Protein AF-A0A9D8XYC5-F1 (afdb_monomer_lite)

Structure (mmCIF, N/CA/C/O backbone):
data_AF-A0A9D8XYC5-F1
#
_entry.id   AF-A0A9D8XYC5-F1
#
loop_
_atom_site.group_PDB
_atom_site.id
_atom_site.type_symbol
_atom_site.label_atom_id
_atom_site.label_alt_id
_atom_site.label_comp_id
_atom_site.label_asym_id
_atom_site.label_entity_id
_atom_site.label_seq_id
_atom_site.pdbx_PDB_ins_code
_atom_site.Cartn_x
_atom_site.Cartn_y
_atom_site.Cartn_z
_atom_site.occupancy
_atom_site.B_iso_or_equiv
_atom_site.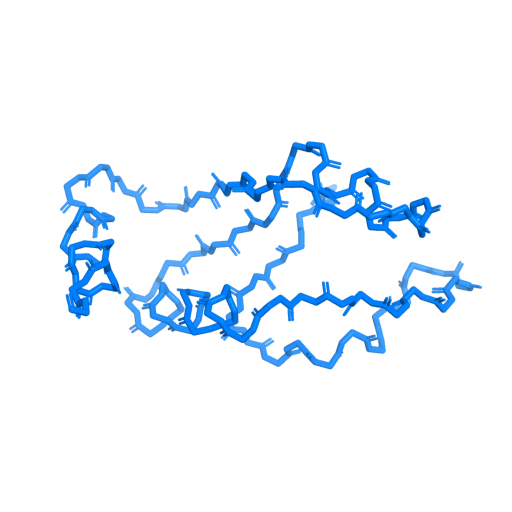auth_seq_id
_atom_site.auth_comp_id
_atom_site.auth_asym_id
_atom_site.auth_atom_id
_atom_site.pdbx_PDB_model_num
ATOM 1 N N . MET A 1 1 ? -7.240 18.319 -10.453 1.00 33.91 1 MET A N 1
ATOM 2 C CA . MET A 1 1 ? -5.886 17.725 -10.521 1.00 33.91 1 MET A CA 1
ATOM 3 C C . MET A 1 1 ? -5.843 16.465 -9.658 1.00 33.91 1 MET A C 1
ATOM 5 O O . MET A 1 1 ? -5.610 16.562 -8.460 1.00 33.91 1 ME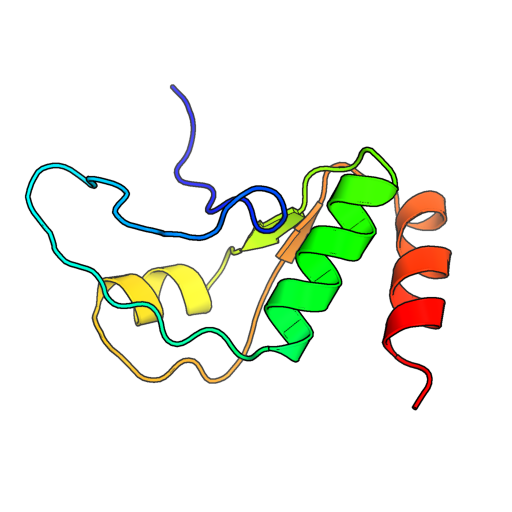T A O 1
ATOM 9 N N . ARG A 1 2 ? -6.158 15.288 -10.217 1.00 37.09 2 ARG A N 1
ATOM 10 C CA . ARG A 1 2 ? -6.036 14.012 -9.488 1.00 37.09 2 ARG A CA 1
ATOM 11 C C . ARG A 1 2 ? -4.600 13.520 -9.670 1.00 37.09 2 ARG A C 1
ATOM 13 O O . ARG A 1 2 ? -4.218 13.150 -10.773 1.00 37.09 2 ARG A O 1
ATOM 20 N N . ARG A 1 3 ? -3.792 13.667 -8.617 1.00 39.28 3 ARG A N 1
ATOM 21 C CA . ARG A 1 3 ? -2.375 13.276 -8.567 1.00 39.28 3 ARG A CA 1
ATOM 22 C C . ARG A 1 3 ? -2.250 11.774 -8.858 1.00 39.28 3 ARG A C 1
ATOM 24 O O . ARG A 1 3 ? -3.112 11.015 -8.425 1.00 39.28 3 ARG A O 1
ATOM 31 N N . GLY A 1 4 ? -1.226 11.383 -9.621 1.00 41.09 4 GLY A N 1
ATOM 32 C CA . GLY A 1 4 ? -1.004 10.031 -10.152 1.00 41.09 4 GLY A CA 1
ATOM 33 C C . GLY A 1 4 ? -0.766 8.966 -9.080 1.00 41.09 4 GLY A C 1
ATOM 34 O O . GLY A 1 4 ? 0.359 8.532 -8.873 1.00 41.09 4 GLY A O 1
ATOM 35 N N . CYS A 1 5 ? -1.837 8.564 -8.405 1.00 45.09 5 CYS A N 1
ATOM 36 C CA . CYS A 1 5 ? -1.856 7.546 -7.366 1.00 45.09 5 CYS A CA 1
ATOM 37 C C . CYS A 1 5 ? -2.459 6.267 -7.948 1.00 45.09 5 CYS A C 1
ATOM 39 O O . CYS A 1 5 ? -3.622 6.272 -8.365 1.00 45.09 5 CYS A O 1
ATOM 41 N N . LEU A 1 6 ? -1.690 5.178 -7.988 1.00 54.81 6 LEU A N 1
ATOM 42 C CA . LEU A 1 6 ? -2.216 3.884 -8.408 1.00 54.81 6 LEU A CA 1
ATOM 43 C C . LEU A 1 6 ? -2.955 3.250 -7.225 1.00 54.81 6 LEU A C 1
ATOM 45 O O . LEU A 1 6 ? -2.321 2.749 -6.300 1.00 54.81 6 LEU A O 1
ATOM 49 N N . ARG A 1 7 ? -4.291 3.310 -7.235 1.00 55.44 7 ARG A N 1
ATOM 50 C CA . ARG A 1 7 ? -5.131 2.755 -6.165 1.00 55.44 7 ARG A CA 1
ATOM 51 C C . ARG A 1 7 ? -5.188 1.230 -6.273 1.00 55.44 7 ARG A C 1
ATOM 53 O O . ARG A 1 7 ? -5.664 0.700 -7.275 1.00 55.44 7 ARG A O 1
ATOM 60 N N . VAL A 1 8 ? -4.735 0.539 -5.234 1.00 56.31 8 VAL A N 1
ATOM 61 C CA . VAL A 1 8 ? -4.762 -0.924 -5.134 1.00 56.31 8 VAL A CA 1
ATOM 62 C C . VAL A 1 8 ? -5.991 -1.289 -4.301 1.00 56.31 8 VAL A C 1
ATOM 64 O O . VAL A 1 8 ? -6.070 -0.883 -3.148 1.00 56.31 8 VAL A O 1
ATOM 67 N N . GLY A 1 9 ? -6.982 -1.979 -4.877 1.00 48.22 9 GLY A N 1
ATOM 68 C CA . GLY A 1 9 ? -8.121 -2.477 -4.085 1.00 48.22 9 GLY A CA 1
ATOM 69 C C . GLY A 1 9 ? -9.463 -2.648 -4.795 1.00 48.22 9 GLY A C 1
ATOM 70 O O . GLY A 1 9 ? -10.299 -3.403 -4.322 1.00 48.22 9 GLY A O 1
ATOM 71 N N . ALA A 1 10 ? -9.690 -2.042 -5.960 1.00 42.12 10 ALA A N 1
ATOM 72 C CA . ALA A 1 10 ? -10.920 -2.288 -6.713 1.00 42.12 10 ALA A CA 1
ATOM 73 C C . ALA A 1 10 ? -10.599 -2.406 -8.199 1.00 42.12 10 ALA A C 1
ATOM 75 O O . ALA A 1 10 ? -10.408 -1.411 -8.893 1.00 42.12 10 ALA A O 1
ATOM 76 N N . ARG A 1 11 ? -10.544 -3.653 -8.683 1.00 41.34 11 ARG A N 1
ATOM 77 C CA . ARG A 1 11 ? -10.405 -3.987 -10.105 1.00 41.34 11 ARG A CA 1
ATOM 78 C C . ARG A 1 11 ? -9.085 -3.504 -10.715 1.00 41.34 11 ARG A C 1
ATOM 80 O O . ARG A 1 11 ? -9.073 -2.735 -11.673 1.00 41.34 11 ARG A O 1
ATOM 87 N N . LEU A 1 12 ? -7.965 -4.054 -10.248 1.00 41.91 12 LEU A N 1
ATOM 88 C CA . LEU A 1 12 ? -6.700 -3.975 -10.981 1.00 41.91 12 LEU A CA 1
ATOM 89 C C . LEU A 1 12 ? -6.723 -4.927 -12.201 1.00 41.91 12 LEU A C 1
ATOM 91 O O . LEU A 1 12 ? -5.943 -5.861 -12.322 1.00 41.91 12 LEU A O 1
ATOM 95 N N . LYS A 1 13 ? -7.639 -4.687 -13.146 1.00 36.19 13 LYS A N 1
ATOM 96 C CA . LYS A 1 13 ? -7.306 -4.846 -14.562 1.00 36.19 13 LYS A CA 1
ATOM 97 C C . LYS A 1 13 ? -6.813 -3.473 -14.981 1.00 36.19 13 LYS A C 1
ATOM 99 O O . LYS A 1 13 ? -7.625 -2.644 -15.383 1.00 36.19 13 LYS A O 1
ATOM 104 N N . ILE A 1 14 ? -5.515 -3.196 -14.863 1.00 42.84 14 ILE A N 1
ATOM 105 C CA . ILE A 1 14 ? -4.95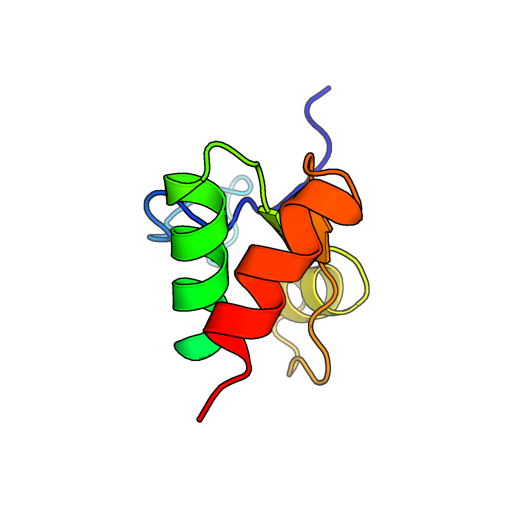0 -2.005 -15.512 1.00 42.84 14 ILE A CA 1
ATOM 106 C C . ILE A 1 14 ? -4.885 -2.312 -17.011 1.00 42.84 14 ILE A C 1
ATOM 108 O O . ILE A 1 14 ? -3.850 -2.607 -17.583 1.00 42.84 14 ILE A O 1
ATOM 112 N N . PHE A 1 15 ? -6.055 -2.265 -17.641 1.00 35.72 15 PHE A N 1
ATOM 113 C CA . PHE A 1 15 ? -6.235 -1.700 -18.970 1.00 35.72 15 PHE A CA 1
ATOM 114 C C . PHE A 1 15 ? -6.568 -0.213 -18.739 1.00 35.72 15 PHE A C 1
ATOM 116 O O . PHE A 1 15 ? -7.642 0.281 -19.064 1.00 35.72 15 PHE A O 1
ATOM 123 N N . GLY A 1 16 ? -5.697 0.466 -17.988 1.00 34.59 16 GLY A N 1
ATOM 124 C CA . GLY A 1 16 ? -5.872 1.838 -17.534 1.00 34.59 16 GLY A CA 1
ATOM 125 C C . GLY A 1 16 ? -4.947 2.726 -18.336 1.00 34.59 16 GLY A C 1
ATOM 126 O O . GLY A 1 16 ? -3.769 2.833 -18.022 1.00 34.59 16 GLY A O 1
ATOM 127 N N . LEU A 1 17 ? -5.513 3.305 -19.386 1.00 37.50 17 LEU A N 1
ATOM 128 C CA . LEU A 1 17 ? -4.948 4.314 -20.265 1.00 37.50 17 LEU A CA 1
ATOM 129 C C . LEU A 1 17 ? -4.298 5.454 -19.439 1.00 37.50 17 LEU A C 1
ATOM 131 O O . LEU A 1 17 ? -4.956 6.425 -19.077 1.00 37.50 17 LEU A O 1
ATOM 135 N N . LEU A 1 18 ? -2.996 5.382 -19.155 1.00 44.25 18 LEU A N 1
ATOM 136 C CA . LEU A 1 18 ? -2.189 6.578 -19.384 1.00 44.25 18 LEU A CA 1
ATOM 137 C C . LEU A 1 18 ? -2.192 6.691 -20.903 1.00 44.25 18 LEU A C 1
ATOM 139 O O . LEU A 1 18 ? -1.586 5.828 -21.530 1.00 44.25 18 LEU A O 1
ATOM 143 N N . GLU A 1 19 ? -3.000 7.597 -21.464 1.00 37.97 19 GLU A N 1
ATOM 144 C CA . GLU A 1 19 ? -3.105 7.915 -22.903 1.00 37.97 19 GLU A CA 1
ATOM 145 C C . GLU A 1 19 ? -1.984 7.257 -23.745 1.00 37.97 19 GLU A C 1
ATOM 147 O O . GLU A 1 19 ? -0.880 7.787 -23.852 1.00 37.97 19 GLU A O 1
ATOM 152 N N . GLY A 1 20 ? -2.237 6.050 -24.273 1.00 39.81 20 GLY A N 1
ATOM 153 C CA . GLY A 1 20 ? -1.354 5.376 -25.234 1.00 39.81 20 GLY A CA 1
ATOM 154 C C . GLY A 1 20 ? -0.202 4.485 -24.733 1.00 39.81 20 GLY A C 1
ATOM 155 O O . GLY A 1 20 ? 0.532 3.996 -25.589 1.00 39.81 20 GLY A O 1
ATOM 156 N N . VAL A 1 21 ? -0.019 4.204 -23.432 1.00 42.97 21 VAL A N 1
ATOM 157 C CA . VAL A 1 21 ? 1.081 3.320 -22.963 1.00 42.97 21 VAL A CA 1
ATOM 158 C C . VAL A 1 21 ? 0.552 1.993 -22.389 1.00 42.97 21 VAL A C 1
ATOM 160 O O . VAL A 1 21 ? -0.060 1.997 -21.319 1.00 42.97 21 VAL A O 1
ATOM 163 N N . PRO A 1 22 ? 0.780 0.834 -23.042 1.00 45.31 22 PRO A N 1
ATOM 164 C CA . PRO A 1 22 ? 0.453 -0.467 -22.464 1.00 45.31 22 PRO A CA 1
ATOM 165 C C . PRO A 1 22 ? 1.484 -0.823 -21.387 1.00 45.31 22 PRO A C 1
ATOM 167 O O . PRO A 1 22 ? 2.562 -1.331 -21.687 1.00 45.31 22 PRO A O 1
ATOM 170 N N . VAL A 1 23 ? 1.162 -0.544 -20.123 1.00 50.50 23 VAL A N 1
ATOM 171 C CA . VAL A 1 23 ? 2.011 -0.909 -18.982 1.00 50.50 23 VAL A CA 1
ATOM 172 C C . VAL A 1 23 ? 1.477 -2.185 -18.339 1.00 50.50 23 VAL A C 1
ATOM 174 O O . VAL A 1 23 ? 0.459 -2.185 -17.646 1.00 50.50 23 VAL A O 1
ATOM 177 N N . TRP A 1 24 ? 2.154 -3.302 -18.595 1.00 54.06 24 TRP A N 1
ATOM 178 C CA . TRP A 1 24 ? 1.870 -4.574 -17.938 1.00 54.06 24 TRP A CA 1
ATOM 179 C C . TRP A 1 24 ? 2.586 -4.594 -16.589 1.00 54.06 24 TRP A C 1
ATOM 181 O O . TRP A 1 24 ? 3.767 -4.925 -16.505 1.00 54.06 24 TRP A O 1
ATOM 191 N N . PHE A 1 25 ? 1.891 -4.204 -15.524 1.00 63.75 25 PHE A N 1
ATOM 192 C CA . PHE A 1 25 ? 2.474 -4.228 -14.188 1.00 63.75 25 PHE A CA 1
ATOM 193 C C . PHE A 1 25 ? 2.415 -5.639 -13.601 1.00 63.75 25 PHE A C 1
ATOM 195 O O . PHE A 1 25 ? 1.341 -6.187 -13.358 1.00 63.75 25 PHE A O 1
ATOM 202 N N . GLN A 1 26 ? 3.586 -6.220 -13.353 1.00 69.38 26 GLN A N 1
ATOM 203 C CA . GLN A 1 26 ? 3.727 -7.432 -12.554 1.00 69.38 26 GLN A CA 1
ATOM 204 C C . GLN A 1 26 ? 3.713 -7.022 -11.077 1.00 69.38 26 GLN A C 1
ATOM 206 O O . GLN A 1 26 ? 4.729 -6.611 -10.519 1.00 69.38 26 GLN A O 1
ATOM 211 N N . ILE A 1 27 ? 2.534 -7.069 -10.459 1.00 76.62 27 ILE A N 1
ATOM 212 C CA . ILE A 1 27 ? 2.371 -6.855 -9.018 1.00 76.62 27 ILE A CA 1
ATOM 213 C C . ILE A 1 27 ? 2.186 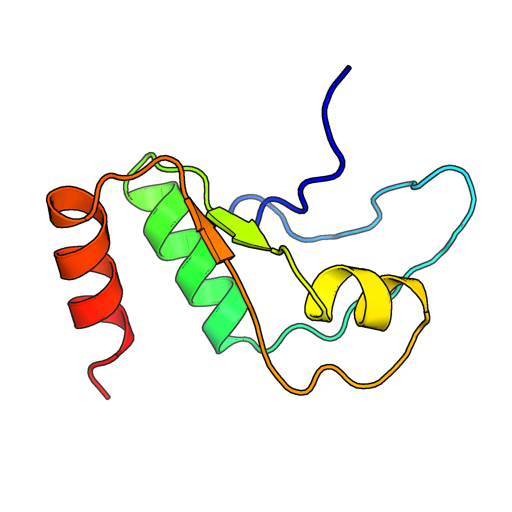-8.216 -8.355 1.00 76.62 27 ILE A C 1
ATOM 215 O O . ILE A 1 27 ? 1.408 -9.043 -8.829 1.00 76.62 27 ILE A O 1
ATOM 219 N N . LYS A 1 28 ? 2.923 -8.446 -7.267 1.00 83.50 28 LYS A N 1
ATOM 220 C CA . LYS A 1 28 ? 2.852 -9.686 -6.494 1.00 83.50 28 LYS A CA 1
ATOM 221 C C . LYS A 1 28 ? 1.431 -9.924 -5.932 1.00 83.50 28 LYS A C 1
ATOM 223 O O . LYS A 1 28 ? 0.797 -8.952 -5.508 1.00 83.50 28 LYS A O 1
ATOM 228 N N . PRO A 1 29 ? 0.920 -11.171 -5.895 1.00 84.50 29 PRO A N 1
ATOM 229 C CA . PRO A 1 29 ? -0.419 -11.471 -5.373 1.00 84.50 29 PRO A CA 1
ATOM 230 C C . PRO A 1 29 ? -0.660 -10.976 -3.940 1.00 84.50 29 PRO A C 1
ATOM 232 O O . PRO A 1 29 ? -1.744 -10.492 -3.629 1.00 84.50 29 PRO A O 1
ATOM 235 N N . GLU A 1 30 ? 0.362 -11.011 -3.088 1.00 88.06 30 GLU A N 1
ATOM 236 C CA . GLU A 1 30 ? 0.299 -10.572 -1.690 1.00 88.06 30 GLU A CA 1
ATOM 237 C C . GLU A 1 30 ? 0.011 -9.065 -1.586 1.00 88.06 30 GLU A C 1
ATOM 239 O O . GLU A 1 30 ? -0.701 -8.610 -0.693 1.00 88.06 30 GLU A O 1
ATOM 244 N N . ILE A 1 31 ? 0.507 -8.279 -2.547 1.00 88.12 31 ILE A N 1
ATOM 245 C CA . ILE A 1 31 ? 0.252 -6.836 -2.635 1.00 88.12 31 ILE A CA 1
ATOM 246 C C . ILE A 1 31 ? -1.176 -6.551 -3.110 1.00 88.12 31 ILE A C 1
ATOM 248 O O . ILE A 1 31 ? -1.814 -5.600 -2.653 1.00 88.12 31 ILE A O 1
ATOM 252 N N . MET A 1 32 ? -1.695 -7.380 -4.017 1.00 86.44 32 MET A N 1
ATOM 253 C CA . MET A 1 32 ? -3.091 -7.298 -4.448 1.00 86.44 32 MET A CA 1
ATOM 254 C C . MET A 1 32 ? -4.040 -7.572 -3.280 1.00 86.44 32 MET A C 1
ATOM 256 O O . MET A 1 32 ? -4.961 -6.788 -3.048 1.00 86.44 32 MET A O 1
ATOM 260 N N . GLN A 1 33 ? -3.758 -8.621 -2.505 1.00 90.00 33 GLN A N 1
ATOM 261 C CA . GLN A 1 33 ? -4.497 -8.958 -1.290 1.00 90.00 33 GLN A CA 1
ATOM 262 C C . GLN A 1 33 ? -4.480 -7.804 -0.280 1.00 90.00 33 GLN A C 1
ATOM 264 O O . GLN A 1 33 ? -5.526 -7.443 0.254 1.00 90.00 33 GLN A O 1
ATOM 269 N N . LEU A 1 34 ? -3.320 -7.177 -0.056 1.00 92.06 34 LEU A N 1
ATOM 270 C CA . LEU A 1 34 ? -3.207 -6.025 0.838 1.00 92.06 34 LEU A CA 1
ATOM 271 C C . LEU A 1 34 ? -4.134 -4.875 0.408 1.00 92.06 34 LEU A C 1
ATOM 273 O O . LEU A 1 34 ? -4.850 -4.308 1.234 1.00 92.06 34 LEU A O 1
ATOM 277 N N . GLY A 1 35 ? -4.176 -4.559 -0.889 1.00 90.81 35 GLY A N 1
ATOM 278 C CA . GLY A 1 35 ? -5.091 -3.544 -1.414 1.00 90.81 35 GLY A CA 1
ATOM 279 C C . GLY A 1 35 ? -6.565 -3.886 -1.201 1.00 90.81 35 GLY A C 1
ATOM 280 O O . GLY A 1 35 ? -7.351 -3.014 -0.829 1.00 90.81 35 GLY A O 1
ATOM 281 N N . GLU A 1 36 ? -6.950 -5.150 -1.384 1.00 89.56 36 GLU A N 1
ATOM 282 C CA . GLU A 1 36 ? -8.313 -5.612 -1.098 1.00 89.56 36 GLU A CA 1
ATOM 283 C C . GLU A 1 36 ? -8.655 -5.496 0.391 1.00 89.56 36 GLU A C 1
ATOM 285 O O . GLU A 1 36 ? -9.744 -5.035 0.729 1.00 89.56 36 GLU A O 1
ATOM 290 N N . MET A 1 37 ? -7.727 -5.831 1.292 1.00 94.19 37 MET A N 1
ATOM 291 C CA . MET A 1 37 ? -7.934 -5.694 2.738 1.00 94.19 37 MET A CA 1
ATOM 292 C C . MET A 1 37 ? -8.192 -4.239 3.147 1.00 94.19 37 MET A C 1
ATOM 294 O O . MET A 1 37 ? -9.138 -3.972 3.890 1.00 94.19 37 MET A O 1
ATOM 298 N N . PHE A 1 38 ? -7.409 -3.290 2.626 1.00 93.50 38 PHE A N 1
ATOM 299 C CA . PHE A 1 38 ? -7.633 -1.862 2.874 1.00 93.50 38 PHE A CA 1
ATOM 300 C C . PHE A 1 38 ? -8.949 -1.367 2.260 1.00 93.50 38 PHE A C 1
ATOM 302 O O . PHE A 1 38 ? -9.699 -0.650 2.923 1.00 93.50 38 PHE A O 1
ATOM 309 N N . SER A 1 39 ? -9.273 -1.798 1.036 1.00 89.69 39 SER A N 1
ATOM 310 C CA . SER A 1 39 ? -10.530 -1.436 0.372 1.00 89.69 39 SER A CA 1
ATOM 311 C C . SER A 1 39 ? -11.752 -1.959 1.130 1.00 89.69 39 SER A C 1
ATOM 313 O O . SER A 1 39 ? -12.725 -1.227 1.307 1.00 89.69 39 SER A O 1
ATOM 315 N N . ASN A 1 40 ? -11.704 -3.201 1.617 1.00 91.50 40 ASN A N 1
ATOM 316 C CA . ASN A 1 40 ? -12.773 -3.805 2.416 1.00 91.50 40 ASN A CA 1
ATOM 317 C C . ASN A 1 40 ? -12.947 -3.107 3.771 1.00 91.50 40 ASN A C 1
ATOM 319 O O . ASN A 1 40 ? -14.061 -3.034 4.285 1.00 91.50 40 ASN A O 1
ATOM 323 N N . ALA A 1 41 ? -11.869 -2.551 4.326 1.00 93.25 41 ALA A N 1
ATOM 324 C CA . ALA A 1 41 ? -11.905 -1.716 5.523 1.00 93.25 41 ALA A CA 1
ATOM 325 C C . ALA A 1 41 ? -12.352 -0.262 5.252 1.00 93.25 41 ALA A C 1
ATOM 327 O O . ALA A 1 41 ? -12.441 0.532 6.187 1.00 93.25 41 ALA A O 1
ATOM 328 N N . GLY A 1 42 ? -12.654 0.100 3.998 1.00 93.62 42 GLY A N 1
ATOM 329 C CA . GLY A 1 42 ? -13.128 1.434 3.619 1.00 93.62 42 GLY A CA 1
ATOM 330 C C . GLY A 1 42 ? -12.023 2.480 3.454 1.00 93.62 42 GLY A C 1
ATOM 331 O O . GLY A 1 42 ? -12.317 3.675 3.430 1.00 93.62 42 GLY A O 1
ATOM 332 N N . PHE A 1 43 ? -10.765 2.056 3.325 1.00 93.50 43 PHE A N 1
ATOM 333 C CA . PHE A 1 43 ? -9.617 2.945 3.175 1.00 93.50 43 PHE A CA 1
ATOM 334 C C . PHE A 1 43 ? -9.012 2.866 1.777 1.00 93.50 43 PHE A C 1
ATOM 336 O O . PHE A 1 43 ? -8.994 1.826 1.121 1.00 93.50 43 PHE A O 1
ATOM 343 N N . GLU A 1 44 ? -8.464 3.988 1.320 1.00 87.06 44 GLU A N 1
ATOM 344 C CA . GLU A 1 44 ? -7.673 4.008 0.100 1.00 87.06 44 GLU A CA 1
ATOM 345 C C . GLU A 1 44 ? -6.266 3.493 0.400 1.00 87.06 44 GLU A C 1
ATOM 347 O O . GLU A 1 44 ? -5.647 3.908 1.382 1.00 87.06 44 GLU A O 1
ATOM 352 N N . LEU A 1 45 ? -5.741 2.631 -0.469 1.00 90.12 45 LEU A N 1
ATOM 353 C CA . LEU A 1 45 ? -4.336 2.242 -0.488 1.00 90.12 45 LEU A CA 1
ATOM 354 C C . LEU A 1 45 ? -3.772 2.549 -1.870 1.00 90.12 45 LEU A C 1
ATOM 356 O O . LEU A 1 45 ? -4.365 2.191 -2.890 1.00 90.12 45 LEU A O 1
ATOM 360 N N . SER A 1 46 ? -2.647 3.250 -1.912 1.00 87.31 46 SER A N 1
ATOM 361 C CA . SER A 1 46 ? -2.022 3.662 -3.160 1.00 87.31 46 SER A CA 1
ATOM 362 C C . SER A 1 46 ? -0.553 3.307 -3.202 1.00 87.31 46 SER A C 1
ATOM 364 O O . SER A 1 46 ? 0.162 3.566 -2.239 1.00 87.31 46 SER A O 1
ATOM 366 N N . LEU A 1 47 ? -0.103 2.788 -4.341 1.00 88.31 47 LEU A N 1
ATOM 367 C CA . LEU A 1 47 ? 1.315 2.591 -4.602 1.00 88.31 47 LEU A CA 1
ATOM 368 C C . LEU A 1 47 ? 1.986 3.946 -4.859 1.00 88.31 47 LEU A C 1
ATOM 370 O O . LEU A 1 47 ? 1.483 4.751 -5.650 1.00 88.31 47 LEU A O 1
ATOM 374 N N . VAL A 1 48 ? 3.116 4.185 -4.199 1.00 87.75 48 VAL A N 1
ATOM 375 C CA . VAL A 1 48 ? 3.905 5.418 -4.296 1.00 87.75 48 VAL A CA 1
ATOM 376 C C . VAL A 1 48 ? 5.397 5.090 -4.437 1.00 87.75 48 VAL A C 1
ATOM 378 O O . VAL A 1 48 ? 5.785 3.932 -4.574 1.00 87.75 48 VAL A O 1
ATOM 381 N N . GLY A 1 49 ? 6.244 6.118 -4.457 1.00 88.75 49 GLY A N 1
ATOM 382 C CA . GLY A 1 49 ? 7.692 5.940 -4.371 1.00 88.75 49 GLY A CA 1
ATOM 383 C C . GLY A 1 49 ? 8.342 5.345 -5.623 1.00 88.75 49 GLY A C 1
ATOM 384 O O . GLY A 1 49 ? 7.904 5.575 -6.757 1.00 88.75 49 GLY A O 1
ATOM 385 N N . GLY A 1 50 ? 9.441 4.619 -5.400 1.00 89.81 50 GLY A N 1
ATOM 386 C CA . GLY A 1 50 ? 10.277 4.043 -6.457 1.00 89.81 50 GLY A CA 1
ATOM 387 C C . GLY A 1 50 ? 9.533 3.026 -7.316 1.00 89.81 50 GLY A C 1
ATOM 388 O O . GLY A 1 50 ? 9.663 3.056 -8.540 1.00 89.81 50 GLY A O 1
ATOM 389 N N . ALA A 1 51 ? 8.658 2.234 -6.694 1.00 86.50 51 ALA A N 1
ATOM 390 C CA . ALA A 1 51 ? 7.839 1.237 -7.368 1.00 86.50 51 ALA A CA 1
ATOM 391 C C . ALA A 1 51 ? 7.017 1.827 -8.520 1.00 86.50 51 ALA A C 1
ATOM 393 O O . ALA A 1 51 ? 6.996 1.254 -9.602 1.00 86.50 51 ALA A O 1
ATOM 394 N N . VAL A 1 52 ? 6.387 2.996 -8.337 1.00 85.50 52 VAL A N 1
ATOM 395 C CA . VAL A 1 52 ? 5.599 3.646 -9.404 1.00 85.50 52 VAL A CA 1
ATOM 396 C C . VAL A 1 52 ? 6.484 4.014 -10.591 1.00 85.50 52 VAL A C 1
ATOM 398 O O . VAL A 1 52 ? 6.132 3.732 -11.734 1.00 85.50 52 VAL A O 1
ATOM 401 N N . ARG A 1 53 ? 7.647 4.620 -10.331 1.00 86.50 53 ARG A N 1
ATOM 402 C CA . ARG A 1 53 ? 8.619 4.965 -11.375 1.00 86.50 53 ARG A CA 1
ATOM 403 C C . ARG A 1 53 ? 9.088 3.712 -12.112 1.00 86.50 53 ARG A C 1
ATOM 405 O O . ARG A 1 53 ? 9.119 3.715 -13.338 1.00 86.50 53 ARG A O 1
ATOM 412 N N . ASP A 1 54 ? 9.460 2.668 -11.384 1.00 86.56 54 ASP A N 1
ATOM 413 C CA . ASP A 1 54 ? 10.073 1.476 -11.966 1.00 86.56 54 ASP A CA 1
ATOM 414 C C . ASP A 1 54 ? 9.056 0.679 -12.784 1.00 86.56 54 ASP A C 1
ATOM 416 O O . ASP A 1 54 ? 9.337 0.319 -13.924 1.00 86.56 54 ASP A O 1
ATOM 420 N N . LEU A 1 55 ? 7.828 0.559 -12.283 1.00 82.12 55 LEU A N 1
ATOM 421 C CA . LEU A 1 55 ? 6.687 0.049 -13.030 1.00 82.12 55 LEU A CA 1
ATOM 422 C C . LEU A 1 55 ? 6.463 0.836 -14.336 1.00 82.12 55 LEU A C 1
ATOM 424 O O . LEU A 1 55 ? 6.363 0.230 -15.404 1.00 82.12 55 LEU A O 1
ATOM 428 N N . LEU A 1 56 ? 6.415 2.173 -14.288 1.00 82.88 56 LEU A N 1
ATOM 429 C CA . LEU A 1 56 ? 6.218 3.014 -15.481 1.00 82.88 56 LEU A CA 1
ATOM 430 C C . LEU A 1 56 ? 7.361 2.893 -16.498 1.00 82.88 56 LEU A C 1
ATOM 432 O O . LEU A 1 56 ? 7.131 2.997 -17.700 1.00 82.88 56 LEU A O 1
ATOM 436 N N . LEU A 1 57 ? 8.584 2.655 -16.025 1.00 85.69 57 LEU A N 1
ATOM 437 C CA . LEU A 1 57 ? 9.771 2.455 -16.857 1.00 85.69 57 LEU A CA 1
ATOM 438 C C . LEU A 1 57 ? 9.983 0.992 -17.272 1.00 85.69 57 LEU A C 1
ATOM 440 O O . LEU A 1 57 ? 11.014 0.687 -17.870 1.00 85.69 57 LEU A O 1
ATOM 444 N N . SER A 1 58 ? 9.044 0.090 -16.961 1.00 83.75 58 SER A N 1
ATOM 445 C CA . SER A 1 58 ? 9.179 -1.356 -17.201 1.00 83.75 58 SER A CA 1
ATOM 446 C C . SER A 1 58 ? 10.470 -1.950 -16.611 1.00 83.75 58 SER A C 1
ATOM 448 O O . SER A 1 58 ? 11.124 -2.797 -17.218 1.00 83.75 58 SER A O 1
ATOM 450 N N . ARG A 1 59 ? 10.859 -1.480 -15.424 1.00 84.75 59 ARG A N 1
ATOM 451 C CA . ARG A 1 59 ? 11.993 -1.979 -14.640 1.00 84.75 59 ARG A CA 1
ATOM 452 C C . ARG A 1 59 ? 11.509 -2.933 -13.544 1.00 84.75 59 ARG A C 1
ATOM 454 O O . ARG A 1 59 ? 10.364 -2.821 -13.103 1.00 84.75 59 ARG A O 1
ATOM 461 N N . PRO A 1 60 ? 12.367 -3.853 -13.071 1.00 84.62 60 PRO A N 1
ATOM 462 C CA . PRO A 1 60 ? 12.065 -4.649 -11.887 1.00 84.62 60 PRO A CA 1
ATOM 463 C C . PRO A 1 60 ? 11.769 -3.758 -10.673 1.00 84.62 60 PRO A C 1
ATOM 465 O O . PRO A 1 60 ? 12.483 -2.788 -10.430 1.00 84.62 60 PRO A O 1
ATOM 468 N N . VAL A 1 61 ? 10.731 -4.107 -9.911 1.00 86.19 61 VAL A N 1
ATOM 469 C CA . VAL A 1 61 ? 10.405 -3.469 -8.628 1.00 86.19 61 VAL A CA 1
ATOM 470 C C . VAL A 1 61 ? 11.085 -4.251 -7.510 1.00 86.19 61 VAL A C 1
ATOM 472 O O . VAL A 1 61 ? 10.927 -5.470 -7.426 1.00 86.19 61 VAL A O 1
ATOM 475 N N . HIS A 1 62 ? 11.834 -3.558 -6.657 1.00 85.44 62 HIS A N 1
ATOM 476 C CA . HIS A 1 62 ? 12.565 -4.172 -5.546 1.00 85.44 62 HIS A CA 1
ATOM 477 C C . HIS A 1 62 ? 11.795 -4.079 -4.225 1.00 85.44 62 HIS A C 1
ATOM 479 O O . HIS A 1 62 ? 11.754 -5.040 -3.459 1.00 85.44 62 HIS A O 1
ATOM 485 N N . ASP A 1 63 ? 11.149 -2.943 -4.001 1.00 89.56 63 ASP A N 1
ATOM 486 C CA . ASP A 1 63 ? 10.401 -2.566 -2.814 1.00 89.56 63 ASP A CA 1
ATOM 487 C C . ASP A 1 63 ? 9.053 -1.945 -3.203 1.00 89.56 63 ASP A C 1
ATOM 489 O O . ASP A 1 63 ? 8.891 -1.385 -4.287 1.00 89.56 63 ASP A O 1
ATOM 493 N N . TYR A 1 64 ? 8.056 -2.083 -2.330 1.00 89.44 64 TYR A N 1
ATOM 494 C CA . TYR A 1 64 ? 6.727 -1.510 -2.533 1.00 89.44 64 TYR A CA 1
ATOM 495 C C . TYR A 1 64 ? 6.418 -0.528 -1.405 1.00 89.44 64 TYR A C 1
ATOM 497 O O . TYR A 1 64 ? 6.231 -0.940 -0.262 1.00 89.44 64 TYR A O 1
ATOM 505 N N . ASP A 1 65 ? 6.310 0.753 -1.752 1.00 91.25 65 ASP A N 1
ATOM 506 C CA . ASP A 1 65 ? 5.886 1.806 -0.832 1.00 91.25 65 ASP A CA 1
ATOM 507 C C . ASP A 1 65 ? 4.402 2.118 -1.018 1.00 91.25 65 ASP A C 1
ATOM 509 O O . ASP A 1 65 ? 3.928 2.303 -2.145 1.00 91.25 65 ASP A O 1
ATOM 513 N N . PHE A 1 66 ? 3.673 2.257 0.090 1.00 92.94 66 PHE A N 1
ATOM 514 C CA . PHE A 1 66 ? 2.253 2.595 0.067 1.00 92.94 66 PHE A CA 1
ATOM 515 C C . PHE A 1 66 ? 1.940 3.860 0.854 1.00 92.94 66 PHE A C 1
ATOM 517 O O . PHE A 1 66 ? 2.509 4.125 1.910 1.00 92.94 66 PHE A O 1
ATOM 524 N N . ALA A 1 67 ? 0.961 4.605 0.352 1.00 92.06 67 ALA A N 1
ATOM 525 C CA . ALA A 1 67 ? 0.265 5.643 1.094 1.00 92.06 67 ALA A CA 1
ATOM 526 C C . ALA A 1 67 ? -1.193 5.222 1.297 1.00 92.06 67 ALA A C 1
ATOM 528 O O . ALA A 1 67 ? -1.831 4.712 0.371 1.00 92.06 67 ALA A O 1
ATOM 529 N N . THR A 1 68 ? -1.729 5.455 2.493 1.00 95.00 68 THR A N 1
ATOM 530 C CA . THR A 1 68 ? -3.124 5.148 2.823 1.00 95.00 68 THR A CA 1
ATOM 531 C C . THR A 1 68 ? -3.851 6.355 3.401 1.00 95.00 68 THR A C 1
ATOM 533 O O . THR A 1 68 ? -3.231 7.256 3.962 1.00 95.00 68 THR A O 1
ATOM 536 N N . SER A 1 69 ? -5.176 6.374 3.247 1.00 93.81 69 SER A N 1
ATOM 537 C CA . SER A 1 69 ? -6.049 7.321 3.943 1.00 93.81 69 SER A CA 1
ATOM 538 C C . SER A 1 69 ? -6.313 6.943 5.407 1.00 93.81 69 SER A C 1
ATOM 540 O O . SER A 1 69 ? -6.893 7.747 6.130 1.00 93.81 69 SER A O 1
ATOM 542 N N . ALA A 1 70 ? -5.958 5.725 5.827 1.00 95.56 70 ALA A N 1
ATOM 543 C CA . ALA A 1 70 ? -6.124 5.258 7.200 1.00 95.56 70 ALA A CA 1
ATOM 544 C C . ALA A 1 70 ? -5.090 5.906 8.138 1.00 95.56 70 ALA A C 1
ATOM 546 O O . ALA A 1 70 ? -3.937 6.108 7.750 1.00 95.56 70 ALA A O 1
ATOM 547 N N . THR A 1 71 ? -5.469 6.192 9.388 1.00 97.94 71 THR A N 1
ATOM 548 C CA . THR A 1 71 ? -4.490 6.549 10.430 1.00 97.94 71 THR A CA 1
ATOM 549 C C . THR A 1 71 ? -3.654 5.332 10.834 1.00 97.94 71 THR A C 1
ATOM 551 O O . THR A 1 71 ? -3.924 4.197 10.427 1.00 97.94 71 THR A O 1
ATOM 554 N N . VAL A 1 72 ? -2.628 5.546 11.659 1.00 96.62 72 VAL A N 1
ATOM 555 C CA . VAL A 1 72 ? -1.791 4.455 12.182 1.00 96.62 72 VAL A CA 1
ATOM 556 C C . VAL A 1 72 ? -2.644 3.447 12.957 1.00 96.62 72 VAL A C 1
ATOM 558 O O . VAL A 1 72 ? -2.584 2.254 12.686 1.00 96.62 72 VAL A O 1
ATOM 561 N N . GLU A 1 73 ? -3.528 3.927 13.827 1.00 98.06 73 GLU A N 1
ATOM 562 C CA . GLU A 1 73 ? -4.403 3.100 14.667 1.00 98.06 73 GLU A CA 1
ATOM 563 C C . GLU A 1 73 ? -5.412 2.292 13.836 1.00 98.06 73 GLU A C 1
ATOM 565 O O . GLU A 1 73 ? -5.838 1.213 14.241 1.00 98.06 73 GLU A O 1
ATOM 570 N N . GLN A 1 74 ? -5.796 2.806 12.664 1.00 97.88 74 GLN A N 1
ATOM 571 C CA . GLN A 1 74 ? -6.712 2.140 11.737 1.00 97.88 74 GLN A CA 1
ATOM 572 C C . GLN A 1 74 ? -6.001 1.138 10.819 1.00 97.88 74 GLN A C 1
ATOM 574 O O . GLN A 1 74 ? -6.562 0.092 10.497 1.00 97.88 74 GLN A O 1
ATOM 579 N N . SER A 1 75 ? -4.777 1.449 10.384 1.00 96.56 75 SER A N 1
ATOM 580 C CA . SER A 1 75 ? -3.999 0.603 9.470 1.00 96.56 75 SER A CA 1
ATOM 581 C C . SER A 1 75 ? -3.277 -0.538 10.184 1.00 96.56 75 SER A C 1
ATOM 583 O O . SER A 1 75 ? -3.158 -1.624 9.617 1.00 96.56 75 SER A O 1
ATOM 585 N N . GLU A 1 76 ? -2.839 -0.345 11.429 1.00 96.62 76 GLU A N 1
ATOM 586 C CA . GLU A 1 76 ? -2.093 -1.353 12.186 1.00 96.62 76 GLU A CA 1
ATOM 587 C C . GLU A 1 76 ? -2.839 -2.699 12.309 1.00 96.62 76 GLU A C 1
ATOM 589 O O . GLU A 1 76 ? -2.222 -3.729 12.020 1.00 96.62 76 GLU A O 1
ATOM 594 N N . PRO A 1 77 ? -4.143 -2.765 12.655 1.00 96.81 77 PRO A N 1
ATOM 595 C CA . PRO A 1 77 ? -4.867 -4.036 12.718 1.00 96.81 77 PRO A CA 1
ATOM 596 C C . PRO A 1 77 ? -4.930 -4.760 11.367 1.00 96.81 77 PRO A C 1
ATOM 598 O O . PRO A 1 77 ? -4.821 -5.985 11.322 1.00 96.81 77 PRO A O 1
ATOM 601 N N . ILE A 1 78 ? -5.065 -4.006 10.269 1.00 95.81 78 ILE A N 1
ATOM 602 C CA . ILE A 1 78 ? -5.110 -4.542 8.902 1.00 95.81 78 ILE A CA 1
ATOM 603 C C . ILE A 1 78 ? -3.748 -5.146 8.543 1.00 95.81 78 ILE A C 1
ATOM 605 O O . ILE A 1 78 ? -3.673 -6.292 8.104 1.00 95.81 78 ILE A O 1
ATOM 609 N N . LEU A 1 79 ? -2.664 -4.407 8.798 1.00 95.25 79 LEU A N 1
ATOM 610 C CA . LEU A 1 79 ? -1.294 -4.856 8.536 1.00 95.25 79 LEU A CA 1
ATOM 611 C C . LEU A 1 79 ? -0.907 -6.061 9.400 1.00 95.25 79 LEU A C 1
ATOM 613 O O . LEU A 1 79 ? -0.263 -6.986 8.911 1.00 95.25 79 LEU A O 1
ATOM 617 N N . ARG A 1 80 ? -1.336 -6.098 10.668 1.00 95.31 80 ARG A N 1
ATOM 618 C CA . ARG A 1 80 ? -1.130 -7.253 11.555 1.00 95.31 80 ARG A CA 1
ATOM 619 C C . ARG A 1 80 ? -1.883 -8.493 11.092 1.00 95.31 80 ARG A C 1
ATOM 621 O O . ARG A 1 80 ? -1.395 -9.594 11.316 1.00 95.31 80 ARG A O 1
ATOM 628 N N . ALA A 1 81 ? -3.073 -8.332 10.517 1.00 94.56 81 ALA A N 1
ATOM 629 C CA . ALA A 1 81 ? -3.821 -9.445 9.945 1.00 94.56 81 ALA A CA 1
ATOM 630 C C . ALA A 1 81 ? -3.169 -9.958 8.653 1.00 94.56 81 ALA A C 1
ATOM 632 O O . ALA A 1 81 ? -3.172 -11.158 8.420 1.00 94.56 81 ALA A O 1
ATOM 633 N N . TRP A 1 82 ? -2.591 -9.060 7.850 1.00 93.12 82 TRP A N 1
ATOM 634 C CA . TRP A 1 82 ? -1.910 -9.410 6.604 1.00 93.12 82 TRP A CA 1
ATOM 635 C C . TRP A 1 82 ? -0.558 -10.099 6.832 1.00 93.12 82 TRP A C 1
ATOM 637 O O . TRP A 1 82 ? -0.265 -11.091 6.186 1.00 93.12 82 TRP A O 1
ATOM 647 N N . GLY A 1 83 ? 0.255 -9.609 7.774 1.00 87.38 83 GLY A N 1
ATOM 648 C CA . GLY A 1 83 ? 1.596 -10.143 8.049 1.00 87.38 83 GLY A CA 1
ATOM 649 C C . GLY A 1 83 ? 1.642 -11.393 8.934 1.00 87.38 83 GLY A C 1
ATOM 650 O O . GLY A 1 83 ? 2.717 -11.737 9.422 1.00 87.3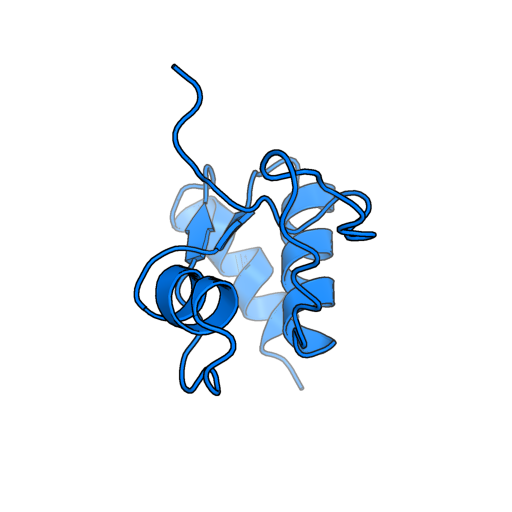8 83 GLY A O 1
ATOM 651 N N . LYS A 1 84 ? 0.498 -12.025 9.217 1.00 73.31 84 LYS A N 1
ATOM 652 C CA . LYS A 1 84 ? 0.427 -13.293 9.951 1.00 73.31 84 LYS A CA 1
ATOM 653 C C . LYS A 1 84 ? 0.288 -14.446 8.959 1.00 73.31 84 LYS 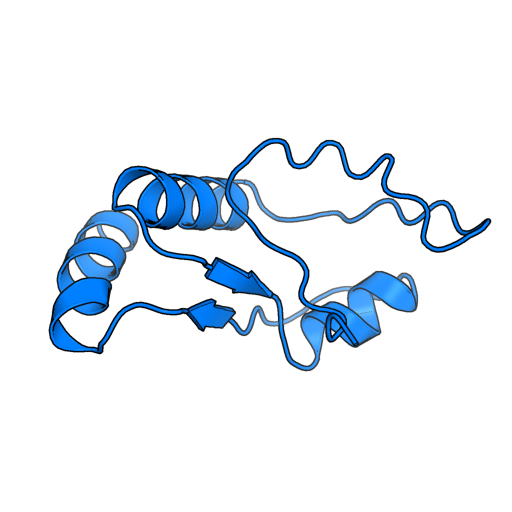A C 1
ATOM 655 O O . LYS A 1 84 ? -0.828 -14.885 8.694 1.00 73.31 84 LYS A O 1
ATOM 660 N N . ASP A 1 85 ? 1.438 -14.912 8.487 1.00 53.94 85 ASP A N 1
ATOM 661 C CA . ASP A 1 85 ? 1.663 -16.291 8.042 1.00 53.94 85 ASP A CA 1
ATOM 662 C C . ASP A 1 85 ? 2.371 -17.074 9.161 1.00 53.94 85 ASP A C 1
ATOM 664 O O . ASP A 1 85 ? 3.278 -16.491 9.809 1.00 53.94 85 ASP A O 1
#

Sequence (85 aa):
MRRGCLRVGARLKIFGLLEGVPVWFQIKPEIMQLGEMFSNAGFELSLVGGAVRDLLLSRPVHDYDFATSATVEQSEPILRAWGKD

Radius of gyration: 13.24 Å; chains: 1; bounding box: 26×34×40 Å

Foldseek 3Di:
DPPPWAWQAPDPPPCPDPPPDPQDDDDDVLVSVLSNLQVVLVKTKTWDDPSVVCSVVVHDDDDTDIDMPDDPVSCVVSVVVSPDD

pLDDT: mean 75.75, std 21.74, range [33.91, 98.06]

Secondary structure (DSSP, 8-state):
-----EE-SS-------STT--------HHHHHHHHHHHHTT--EEEEHHHHHHHHTTPPP---EEEESS-HHHHHHHHHHHT--